Protein AF-A0A517MXG6-F1 (afdb_monomer_lite)

Sequence (104 aa):
MEQWTEVRRRVLTGELSKHAACREYDISWHTLAKMLTSNEPPGYRQRKPRGKPILGPFLPILHEILEADKKARISNVTPRRPRGYETLLLPAENPRKHGEQHQI

Organism: NCBI:txid1930276

Foldseek 3Di:
DVLLQVLLCCCVVVVDPLVRSCVVVVDDSVVSVCSNVDVDRDPDDDPDPPDPPPCVVCVVVVVVVVVVVVVVVPPDCPPDPPPDDDDPPPPPDDPPDDDDDDDD

Secondary structure (DSSP, 8-state):
-HHHHHHHHHHHHTSS-HHHHHHHTT--HHHHHHHHH-SS------SSPPP-TTTGGGHHHHHHHHHHHHHHTTS--PPP--S---------------------

Structure (mmCIF, N/CA/C/O backbone):
data_AF-A0A517MXG6-F1
#
_entry.id   AF-A0A517MXG6-F1
#
loop_
_atom_site.group_PDB
_atom_site.id
_atom_site.type_symbol
_atom_site.label_atom_id
_atom_site.label_alt_id
_atom_site.label_comp_id
_atom_site.label_asym_id
_atom_site.label_entity_id
_atom_site.label_seq_id
_atom_site.pdbx_PDB_ins_code
_atom_site.Cartn_x
_atom_site.Cartn_y
_atom_site.Cartn_z
_atom_site.occupancy
_atom_site.B_iso_or_equiv
_atom_site.auth_seq_id
_atom_site.auth_comp_id
_atom_site.auth_asym_id
_atom_site.auth_atom_id
_atom_site.pdbx_PDB_model_num
ATOM 1 N N . MET A 1 1 ? 3.057 -5.141 17.685 1.00 66.25 1 MET A N 1
ATOM 2 C CA . MET A 1 1 ? 1.965 -6.141 17.707 1.00 66.25 1 MET A CA 1
ATOM 3 C C . MET A 1 1 ? 0.940 -5.820 18.781 1.00 66.25 1 MET A C 1
ATOM 5 O O . MET A 1 1 ? -0.235 -5.774 18.462 1.00 66.25 1 MET A O 1
ATOM 9 N N . GLU A 1 2 ? 1.373 -5.511 20.003 1.00 80.88 2 GLU A N 1
ATOM 10 C CA . GLU A 1 2 ? 0.503 -5.233 21.156 1.00 80.88 2 GLU A CA 1
ATOM 11 C C . GLU A 1 2 ? -0.586 -4.173 20.907 1.00 80.88 2 GLU A C 1
ATOM 13 O O . GLU A 1 2 ? -1.760 -4.438 21.145 1.00 80.88 2 GLU A O 1
ATOM 18 N N . GLN A 1 3 ? -0.238 -3.027 20.305 1.00 86.38 3 GLN A N 1
ATOM 19 C CA . GLN A 1 3 ? -1.224 -1.984 19.977 1.00 86.38 3 GLN A CA 1
ATOM 20 C C . GLN A 1 3 ? -2.319 -2.456 19.006 1.00 86.38 3 GLN A C 1
ATOM 22 O O . GLN A 1 3 ? -3.470 -2.056 19.145 1.00 86.38 3 GLN A O 1
ATOM 27 N N . TRP A 1 4 ? -1.991 -3.316 18.030 1.00 89.06 4 TRP A N 1
ATOM 28 C CA . TRP A 1 4 ? -2.975 -3.823 17.064 1.00 89.06 4 TRP A CA 1
ATOM 29 C C . TRP A 1 4 ? -4.045 -4.647 17.772 1.00 89.06 4 TRP A C 1
ATOM 31 O O . TRP A 1 4 ? -5.237 -4.431 17.563 1.00 89.06 4 TRP A O 1
ATOM 41 N N . THR A 1 5 ? -3.609 -5.567 18.632 1.00 89.88 5 THR A N 1
ATOM 42 C CA . THR A 1 5 ? -4.486 -6.461 19.385 1.00 89.88 5 THR A CA 1
ATOM 43 C C . THR A 1 5 ? -5.297 -5.697 20.426 1.00 89.88 5 THR A C 1
ATOM 45 O O . THR A 1 5 ? -6.493 -5.947 20.552 1.00 89.88 5 THR A O 1
ATOM 48 N N . GLU A 1 6 ? -4.688 -4.728 21.115 1.00 91.69 6 GLU A N 1
ATOM 49 C CA . GLU A 1 6 ? -5.361 -3.939 22.150 1.00 91.69 6 GLU A CA 1
ATOM 50 C C . GLU A 1 6 ? -6.463 -3.049 21.569 1.00 91.69 6 GLU A C 1
ATOM 52 O O . GLU A 1 6 ? -7.598 -3.097 22.042 1.00 91.69 6 GLU A O 1
ATOM 57 N N . VAL A 1 7 ? -6.185 -2.315 20.483 1.00 90.94 7 VAL A N 1
ATOM 58 C CA . VAL A 1 7 ? -7.206 -1.502 19.797 1.00 90.94 7 VAL A CA 1
ATOM 59 C C . VAL A 1 7 ? -8.370 -2.381 19.339 1.00 90.94 7 VAL A C 1
ATOM 61 O O . VAL A 1 7 ? -9.535 -2.028 19.524 1.00 90.94 7 VAL A O 1
ATOM 64 N N . ARG A 1 8 ? -8.072 -3.558 18.774 1.00 91.31 8 ARG A N 1
ATOM 65 C CA . ARG A 1 8 ? -9.095 -4.513 18.334 1.00 91.31 8 ARG A CA 1
ATOM 66 C C . ARG A 1 8 ? -9.941 -5.010 19.502 1.00 91.31 8 ARG A C 1
ATOM 68 O O . ARG A 1 8 ? -11.163 -5.015 19.388 1.00 91.31 8 ARG A O 1
ATOM 75 N N . ARG A 1 9 ? -9.298 -5.396 20.610 1.00 91.94 9 ARG A N 1
ATOM 76 C CA . ARG A 1 9 ? -9.952 -5.863 21.836 1.00 91.94 9 ARG A CA 1
ATOM 77 C C . ARG A 1 9 ? -10.909 -4.793 22.348 1.00 91.94 9 ARG A C 1
ATOM 79 O O . ARG A 1 9 ? -12.103 -5.048 22.408 1.00 91.94 9 ARG A O 1
ATOM 86 N N . ARG A 1 10 ? -10.429 -3.573 22.600 1.00 93.00 10 ARG A N 1
ATOM 87 C CA . ARG A 1 10 ? -11.260 -2.486 23.146 1.00 93.00 10 ARG A CA 1
ATOM 88 C C . ARG A 1 10 ? -12.461 -2.142 22.267 1.00 93.00 10 ARG A C 1
ATOM 90 O O . ARG A 1 10 ? -13.554 -1.921 22.782 1.00 93.00 10 ARG A O 1
ATOM 97 N N . VAL A 1 11 ? -12.277 -2.124 20.945 1.00 91.81 11 VAL A N 1
ATOM 98 C CA . VAL A 1 11 ? -13.360 -1.790 20.008 1.00 91.81 11 VAL A CA 1
ATOM 99 C C . VAL A 1 11 ? -14.368 -2.933 19.853 1.00 91.81 11 VAL A C 1
ATOM 101 O O . VAL A 1 11 ? -15.559 -2.667 19.715 1.00 91.81 11 VAL A O 1
ATOM 104 N N . LEU A 1 12 ? -13.931 -4.198 19.885 1.00 88.69 12 LEU A N 1
ATOM 105 C CA . LEU A 1 12 ? -14.829 -5.357 19.785 1.00 88.69 12 LEU A CA 1
ATOM 106 C C . LEU A 1 12 ? -15.572 -5.645 21.096 1.00 88.69 12 LEU A C 1
ATOM 108 O O . LEU A 1 12 ? -16.733 -6.041 21.048 1.00 88.69 12 LEU A O 1
ATOM 112 N N . THR A 1 13 ? -14.937 -5.412 22.246 1.00 91.06 13 THR A N 1
ATOM 113 C CA . THR A 1 13 ? -15.563 -5.534 23.575 1.00 91.06 13 THR A CA 1
ATOM 114 C C . THR A 1 13 ? -16.528 -4.375 23.865 1.00 91.06 13 THR A C 1
ATOM 116 O O . THR A 1 13 ? -17.336 -4.461 24.783 1.00 91.06 13 THR A O 1
ATOM 119 N N . GLY A 1 14 ? -16.474 -3.292 23.080 1.00 88.88 14 GLY A N 1
ATOM 120 C CA . GLY A 1 14 ? -17.333 -2.117 23.250 1.00 88.88 14 GLY A CA 1
ATOM 121 C C . GLY A 1 14 ? -16.853 -1.128 24.317 1.00 88.88 14 GLY A C 1
ATOM 122 O O . GLY A 1 14 ? -17.576 -0.185 24.624 1.00 88.88 14 GLY A O 1
ATOM 123 N N . GLU A 1 15 ? -15.636 -1.301 24.847 1.00 88.81 15 GLU A N 1
ATOM 124 C CA . GLU A 1 15 ? -14.994 -0.357 25.778 1.00 88.81 15 GLU A CA 1
ATOM 125 C C . GLU A 1 15 ? -14.784 1.016 25.116 1.00 88.81 15 GLU A C 1
ATOM 127 O O . GLU A 1 15 ? -14.897 2.054 25.765 1.00 88.81 15 GLU A O 1
ATOM 132 N N . LEU A 1 16 ? -14.511 1.028 23.805 1.00 88.00 16 LEU A N 1
ATOM 133 C CA . LEU A 1 16 ? -14.320 2.241 23.014 1.00 88.00 16 LEU A CA 1
ATOM 134 C C . LEU A 1 16 ? -15.138 2.208 21.723 1.00 88.00 16 LEU A C 1
ATOM 136 O O . LEU A 1 16 ? -15.161 1.217 20.990 1.00 88.00 16 LEU A O 1
ATOM 140 N N . SER A 1 17 ? -15.752 3.345 21.388 1.00 90.50 17 SER A N 1
ATOM 141 C CA . SER A 1 17 ? -16.338 3.541 20.062 1.00 90.50 17 SER A CA 1
ATOM 142 C C . SER A 1 17 ? -15.242 3.656 18.999 1.00 90.50 17 SER A C 1
ATOM 144 O O . SER A 1 17 ? -14.113 4.066 19.277 1.00 90.50 17 SER A O 1
ATOM 146 N N . LYS A 1 18 ? -15.580 3.361 17.739 1.00 89.81 18 LYS A N 1
ATOM 147 C CA . LYS A 1 18 ? -14.611 3.430 16.633 1.00 89.81 18 LYS A CA 1
ATOM 148 C C . LYS A 1 18 ? -13.974 4.823 16.494 1.00 89.81 18 LYS A C 1
ATOM 150 O O . LYS A 1 18 ? -12.778 4.934 16.253 1.00 89.81 18 LYS A O 1
ATOM 155 N N . HIS A 1 19 ? -14.756 5.887 16.686 1.00 90.06 19 HIS A N 1
ATOM 156 C CA . HIS A 1 19 ? -14.246 7.261 16.643 1.00 90.06 19 HIS A CA 1
ATOM 157 C C . HIS A 1 19 ? -13.378 7.614 17.856 1.00 90.06 19 HIS A C 1
ATOM 159 O O . HIS A 1 19 ? -12.391 8.329 17.690 1.00 90.06 19 HIS A O 1
ATOM 165 N N . ALA A 1 20 ? -13.716 7.112 19.049 1.00 90.88 20 ALA A N 1
ATOM 166 C CA . ALA A 1 20 ? -12.897 7.308 20.244 1.00 90.88 20 ALA A CA 1
ATOM 167 C C . ALA A 1 20 ? -11.524 6.640 20.085 1.00 90.88 20 ALA A C 1
ATOM 169 O O . ALA A 1 20 ? -10.508 7.287 20.312 1.00 90.88 20 ALA A O 1
ATOM 170 N N . ALA A 1 21 ? -11.486 5.412 19.560 1.00 91.06 21 ALA A N 1
ATOM 171 C CA . ALA A 1 21 ? -10.236 4.710 19.281 1.00 91.06 21 ALA A CA 1
ATOM 172 C C . ALA A 1 21 ? -9.342 5.464 18.276 1.00 91.06 21 ALA A C 1
ATOM 174 O O . ALA A 1 21 ? -8.134 5.545 18.472 1.00 91.06 21 ALA A O 1
ATOM 175 N N . CYS A 1 22 ? -9.912 6.073 17.229 1.00 92.19 22 CYS A N 1
ATOM 176 C CA . CYS A 1 22 ? -9.133 6.911 16.308 1.00 92.19 22 CYS A CA 1
ATOM 177 C C . CYS A 1 22 ? -8.479 8.119 16.996 1.00 92.19 22 CYS A C 1
ATOM 179 O O . CYS A 1 22 ? -7.369 8.482 16.624 1.00 92.19 22 CYS A O 1
ATOM 181 N N . ARG A 1 23 ? -9.154 8.738 17.975 1.00 92.00 23 ARG A N 1
ATOM 182 C CA . ARG A 1 23 ? -8.635 9.908 18.704 1.00 92.00 23 ARG A CA 1
ATOM 183 C C . ARG A 1 23 ? -7.616 9.532 19.777 1.00 92.00 23 ARG A C 1
ATOM 185 O O . ARG A 1 23 ? -6.625 10.229 19.921 1.00 92.00 23 ARG A O 1
ATOM 192 N N . GLU A 1 24 ? -7.865 8.458 20.520 1.00 92.56 24 GLU A N 1
ATOM 193 C CA . GLU A 1 24 ? -7.005 8.026 21.630 1.00 92.56 24 GLU A CA 1
ATOM 194 C C . GLU A 1 24 ? -5.677 7.442 21.137 1.00 92.56 24 GLU A C 1
ATOM 196 O O . GLU A 1 24 ? -4.628 7.722 21.707 1.00 92.56 24 GLU A O 1
ATOM 201 N N . TYR A 1 25 ? -5.716 6.669 20.049 1.00 89.88 25 TYR A N 1
ATOM 202 C CA . TYR A 1 25 ? -4.534 6.009 19.490 1.00 89.88 25 TYR A CA 1
ATOM 203 C C . TYR A 1 25 ? -3.899 6.769 18.317 1.00 89.88 25 TYR A C 1
ATOM 205 O O . TYR A 1 25 ? -2.957 6.257 17.717 1.00 89.88 25 TYR A O 1
ATOM 213 N N . ASP A 1 26 ? -4.427 7.947 17.966 1.00 92.38 26 ASP A N 1
ATOM 214 C CA . ASP A 1 26 ? -3.994 8.775 16.827 1.00 92.38 26 ASP A CA 1
ATOM 215 C C . ASP A 1 26 ? -3.831 7.978 15.515 1.00 92.38 26 ASP A C 1
ATOM 217 O O . ASP A 1 26 ? -2.858 8.086 14.766 1.00 92.38 26 ASP A O 1
ATOM 221 N N . ILE A 1 27 ? -4.802 7.101 15.239 1.00 91.69 27 ILE A N 1
ATOM 222 C CA . ILE A 1 27 ? -4.816 6.257 14.042 1.00 91.69 27 ILE A CA 1
ATOM 223 C C . ILE A 1 27 ? -5.873 6.720 13.047 1.00 91.69 27 ILE A C 1
ATOM 225 O O . ILE A 1 27 ? -7.028 6.992 13.384 1.00 91.69 27 ILE A O 1
ATOM 229 N N . SER A 1 28 ? -5.502 6.707 11.765 1.00 92.06 28 SER A N 1
ATOM 230 C CA . SER A 1 28 ? -6.455 6.971 10.689 1.00 92.06 28 SER A CA 1
ATOM 231 C C . SER A 1 28 ? -7.600 5.951 10.690 1.00 92.06 28 SER A C 1
ATOM 233 O O . SER A 1 28 ? -7.400 4.765 10.975 1.00 92.06 28 SER A O 1
ATOM 235 N N . TRP A 1 29 ? -8.788 6.385 10.260 1.00 91.94 29 TRP A N 1
ATOM 236 C CA . TRP A 1 29 ? -9.939 5.499 10.045 1.00 91.94 29 TRP A CA 1
ATOM 237 C C . TRP A 1 29 ? -9.595 4.282 9.171 1.00 91.94 29 TRP A C 1
ATOM 239 O O . TRP A 1 29 ? -10.028 3.166 9.446 1.00 91.94 29 TRP A O 1
ATOM 249 N N . HIS A 1 30 ? -8.755 4.469 8.148 1.00 91.56 30 HIS A N 1
ATOM 250 C CA . HIS A 1 30 ? -8.306 3.386 7.272 1.00 91.56 30 HIS A CA 1
ATOM 251 C C . HIS A 1 30 ? -7.457 2.347 8.013 1.00 91.56 30 HIS A C 1
ATOM 253 O O . HIS A 1 30 ? -7.558 1.153 7.731 1.00 91.56 30 HIS A O 1
ATOM 259 N N . THR A 1 31 ? -6.619 2.785 8.954 1.00 90.94 31 THR A N 1
ATOM 260 C CA . THR A 1 31 ? -5.822 1.893 9.801 1.00 90.94 31 THR A CA 1
ATOM 261 C C . THR A 1 31 ? -6.729 1.110 10.743 1.00 90.94 31 THR A C 1
ATOM 263 O O . THR A 1 31 ? -6.620 -0.114 10.796 1.00 90.94 31 THR A O 1
ATOM 266 N N . LEU A 1 32 ? -7.687 1.780 11.393 1.00 91.62 32 LEU A N 1
ATOM 267 C CA . LEU A 1 32 ? -8.665 1.125 12.262 1.00 91.62 32 LEU A CA 1
ATOM 268 C C . LEU A 1 32 ? -9.522 0.104 11.495 1.00 91.62 32 LEU A C 1
ATOM 270 O O . LEU A 1 32 ? -9.719 -1.016 11.954 1.00 91.62 32 LEU A O 1
ATOM 274 N N . ALA A 1 33 ? -9.981 0.437 10.288 1.00 91.81 33 ALA A N 1
ATOM 275 C CA . ALA A 1 33 ? -10.736 -0.493 9.449 1.00 91.81 33 ALA A CA 1
ATOM 276 C C . ALA A 1 33 ? -9.919 -1.755 9.102 1.00 91.81 33 ALA A C 1
ATOM 278 O O . ALA A 1 33 ? -10.448 -2.871 9.135 1.00 91.81 33 ALA A O 1
ATOM 279 N N . LYS A 1 34 ? -8.614 -1.604 8.826 1.00 90.56 34 LYS A N 1
ATOM 280 C CA . LYS A 1 34 ? -7.701 -2.742 8.621 1.00 90.56 34 LYS A CA 1
ATOM 281 C C . LYS A 1 34 ? -7.529 -3.564 9.898 1.00 90.56 34 LYS A C 1
ATOM 283 O O . LYS A 1 34 ? -7.580 -4.788 9.805 1.00 90.56 34 LYS A O 1
ATOM 288 N N . MET A 1 35 ? -7.387 -2.904 11.050 1.00 90.31 35 MET A N 1
ATOM 289 C CA . MET A 1 35 ? -7.338 -3.543 12.370 1.00 90.31 35 MET A CA 1
ATOM 290 C C . MET A 1 35 ? -8.576 -4.382 12.630 1.00 90.31 35 MET A C 1
ATOM 292 O O . MET A 1 35 ? -8.457 -5.535 13.008 1.00 90.31 35 MET A O 1
ATOM 296 N N . LEU A 1 36 ? -9.771 -3.872 12.350 1.00 89.19 36 LEU A N 1
ATOM 297 C CA . LEU A 1 36 ? -11.002 -4.633 12.562 1.00 89.19 36 LEU A CA 1
ATOM 298 C C . LEU A 1 36 ? -11.142 -5.809 11.586 1.00 89.19 36 LEU A C 1
ATOM 300 O O . LEU A 1 36 ? -11.601 -6.878 11.982 1.00 89.19 36 LEU A O 1
ATOM 304 N N . THR A 1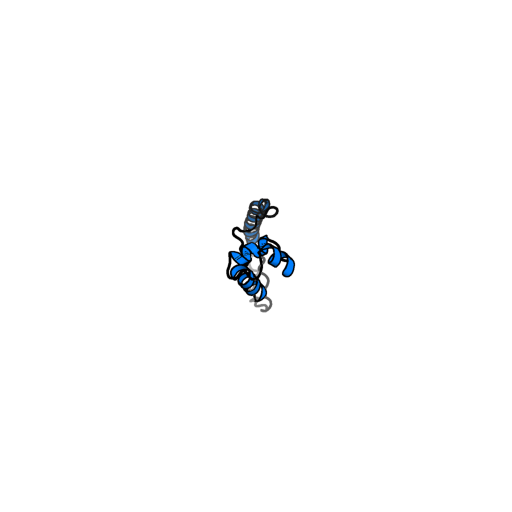 37 ? -10.686 -5.657 10.341 1.00 89.75 37 THR A N 1
ATOM 305 C CA . THR A 1 37 ? -10.822 -6.699 9.307 1.00 89.75 37 THR A CA 1
ATOM 306 C C . THR A 1 37 ? -9.783 -7.819 9.438 1.00 89.75 37 THR A C 1
ATOM 308 O O . THR A 1 37 ? -10.084 -8.970 9.140 1.00 89.75 37 THR A O 1
ATOM 311 N N . SER A 1 38 ? -8.554 -7.507 9.862 1.00 85.44 38 SER A N 1
ATOM 312 C CA . SER A 1 38 ? -7.440 -8.469 9.919 1.00 85.44 38 SER A CA 1
ATOM 313 C C . SER A 1 38 ? -6.977 -8.686 11.358 1.00 85.44 38 SER A C 1
ATOM 315 O O . SER A 1 38 ? -6.759 -7.727 12.093 1.00 85.44 38 SER A O 1
ATOM 317 N N . ASN A 1 39 ? -6.794 -9.945 11.766 1.00 82.19 39 ASN A N 1
ATOM 318 C CA . ASN A 1 39 ? -6.310 -10.261 13.116 1.00 82.19 39 ASN A CA 1
ATOM 319 C C . ASN A 1 39 ? -4.872 -9.781 13.363 1.00 82.19 39 ASN A C 1
ATOM 321 O O . ASN A 1 39 ? -4.517 -9.414 14.475 1.00 82.19 39 ASN A O 1
ATOM 325 N N . GLU A 1 40 ? -4.077 -9.736 12.303 1.00 80.94 40 GLU A N 1
ATOM 326 C CA . GLU A 1 40 ? -2.690 -9.291 12.302 1.00 80.94 40 GLU A CA 1
ATOM 327 C C . GLU A 1 40 ? -2.532 -8.152 11.283 1.00 80.94 40 GLU A C 1
ATOM 329 O O . GLU A 1 40 ? -3.281 -8.139 10.291 1.00 80.94 40 GLU A O 1
ATOM 334 N N . PRO A 1 41 ? -1.595 -7.199 11.484 1.00 81.81 41 PRO A N 1
ATOM 335 C CA . PRO A 1 41 ? -1.280 -6.207 10.474 1.00 81.81 41 PRO A CA 1
ATOM 336 C C . PRO A 1 41 ? -1.069 -6.889 9.120 1.00 81.81 41 PRO A C 1
ATOM 338 O O . PRO A 1 41 ? -0.191 -7.746 8.995 1.00 81.81 41 PRO A O 1
ATOM 341 N N . PRO A 1 42 ? -1.862 -6.554 8.088 1.0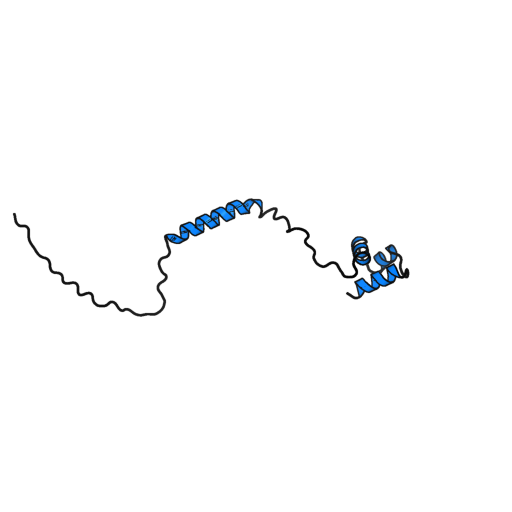0 78.12 42 PRO A N 1
ATOM 342 C CA . PRO A 1 42 ? -1.627 -7.109 6.773 1.00 78.12 42 PRO A CA 1
ATOM 343 C C . PRO A 1 42 ? -0.224 -6.674 6.351 1.00 78.12 42 PRO A C 1
ATOM 345 O O . PRO A 1 42 ? 0.043 -5.477 6.236 1.00 78.12 42 PRO A O 1
ATOM 348 N N . GLY A 1 43 ? 0.665 -7.652 6.159 1.00 80.31 43 GLY A N 1
ATOM 349 C CA . GLY A 1 43 ? 2.030 -7.405 5.705 1.00 80.31 43 GLY A CA 1
ATOM 350 C C . GLY A 1 43 ? 2.067 -6.641 4.380 1.00 80.31 43 GLY A C 1
ATOM 351 O O . GLY A 1 43 ? 1.037 -6.355 3.760 1.00 80.31 43 GLY A O 1
ATO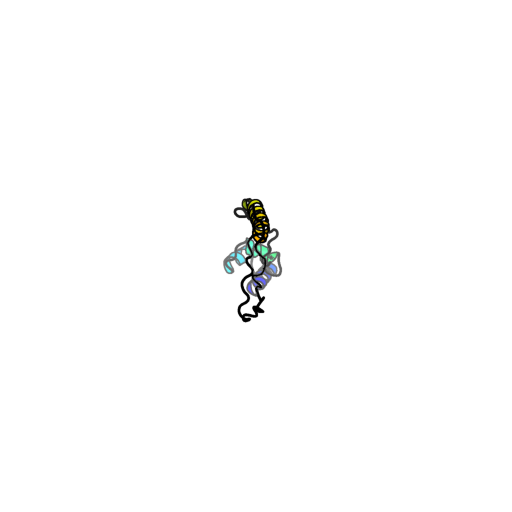M 352 N N . TYR A 1 44 ? 3.267 -6.313 3.911 1.00 77.44 44 TYR A N 1
ATOM 353 C CA . TYR A 1 44 ? 3.430 -5.625 2.636 1.00 77.44 44 TYR A CA 1
ATOM 354 C C . TYR A 1 44 ? 2.868 -6.476 1.483 1.00 77.44 44 TYR A C 1
ATOM 356 O O . TYR A 1 44 ? 3.485 -7.436 1.031 1.00 77.44 44 TYR A O 1
ATOM 364 N N . ARG A 1 45 ? 1.658 -6.143 1.021 1.00 70.31 45 ARG A N 1
ATOM 365 C CA . ARG A 1 45 ? 0.957 -6.862 -0.050 1.00 70.31 45 ARG A CA 1
ATOM 366 C C . ARG A 1 45 ? 1.043 -6.059 -1.344 1.00 70.31 45 ARG A C 1
ATOM 368 O O . ARG A 1 45 ? 0.258 -5.136 -1.557 1.00 70.31 45 ARG A O 1
ATOM 375 N N . GLN A 1 46 ? 1.954 -6.435 -2.238 1.00 74.69 46 GLN A N 1
ATOM 376 C CA . GLN A 1 46 ? 1.873 -6.031 -3.644 1.00 74.69 46 GLN A CA 1
ATOM 377 C C . GLN A 1 46 ? 0.963 -7.014 -4.384 1.00 74.69 46 GLN A C 1
ATOM 379 O O . GLN A 1 46 ? 1.319 -8.170 -4.571 1.00 74.69 46 GLN A O 1
ATOM 384 N N . ARG A 1 47 ? -0.232 -6.569 -4.800 1.00 77.44 47 ARG A N 1
ATOM 385 C CA . ARG A 1 47 ? -1.141 -7.402 -5.620 1.00 77.44 47 ARG A CA 1
ATOM 386 C C . ARG A 1 47 ? -0.652 -7.565 -7.058 1.00 77.44 47 ARG A C 1
ATOM 388 O O . ARG A 1 47 ? -0.995 -8.535 -7.720 1.00 77.44 47 ARG A O 1
ATOM 395 N N . LYS A 1 48 ? 0.090 -6.579 -7.552 1.00 80.88 48 LYS A N 1
ATOM 396 C CA . LYS A 1 48 ? 0.683 -6.544 -8.887 1.00 80.88 48 LYS A CA 1
ATOM 397 C C . LYS A 1 48 ? 2.084 -5.953 -8.765 1.00 80.88 48 LYS A C 1
ATOM 399 O O . LYS A 1 48 ? 2.294 -5.122 -7.872 1.00 80.88 48 LYS A O 1
ATOM 404 N N . PRO A 1 49 ? 3.024 -6.339 -9.643 1.00 78.50 49 PRO A N 1
ATOM 405 C CA . PRO A 1 49 ? 4.286 -5.627 -9.741 1.00 78.50 49 PRO A CA 1
ATOM 406 C C . PRO A 1 49 ? 3.992 -4.146 -9.981 1.00 78.50 49 PRO A C 1
ATOM 408 O O . PRO A 1 49 ? 3.061 -3.797 -10.715 1.00 78.50 49 PRO A O 1
ATOM 411 N N . ARG A 1 50 ? 4.758 -3.264 -9.336 1.00 81.81 50 ARG A N 1
ATOM 412 C CA . ARG A 1 50 ? 4.641 -1.828 -9.601 1.00 81.81 50 ARG A CA 1
ATOM 413 C C . ARG A 1 50 ? 4.849 -1.589 -11.094 1.00 81.81 50 ARG A C 1
ATOM 415 O O . ARG A 1 50 ? 5.780 -2.142 -11.683 1.00 81.81 50 ARG A O 1
ATOM 422 N N . GLY A 1 51 ? 3.991 -0.758 -11.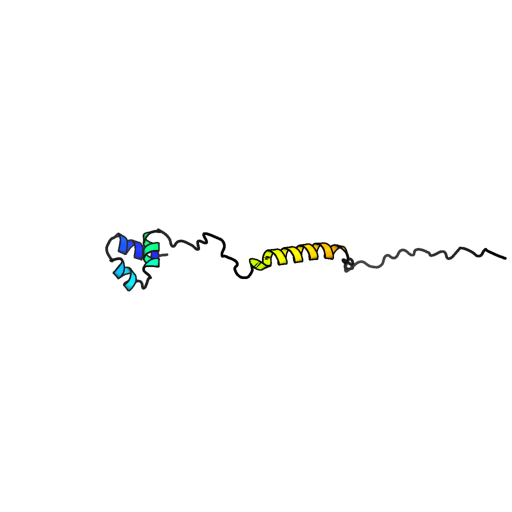684 1.00 80.00 51 GLY A N 1
ATOM 423 C CA . GLY A 1 51 ? 4.218 -0.271 -13.038 1.00 80.00 51 GLY A CA 1
ATOM 424 C C . GLY A 1 51 ? 5.616 0.336 -13.116 1.00 80.00 51 GLY A C 1
ATOM 425 O O . GLY A 1 51 ? 6.046 1.024 -12.190 1.00 80.00 51 GLY A O 1
ATOM 426 N N . LYS A 1 52 ? 6.337 0.045 -14.196 1.00 83.38 52 LYS A N 1
ATOM 427 C CA . LYS A 1 52 ? 7.625 0.665 -14.511 1.00 83.38 52 LYS A CA 1
ATOM 428 C C . LYS A 1 52 ? 7.360 1.779 -15.537 1.00 83.38 52 LYS A C 1
ATOM 430 O O . LYS A 1 52 ? 7.625 1.546 -16.709 1.00 83.38 52 LYS A O 1
ATOM 435 N N . PRO A 1 53 ? 6.788 2.944 -15.166 1.00 81.56 53 PRO A N 1
ATOM 436 C CA . PRO A 1 53 ? 6.342 3.942 -16.145 1.00 81.56 53 PRO A CA 1
ATOM 437 C C . PRO A 1 53 ? 7.503 4.527 -16.952 1.00 81.56 53 PRO A C 1
ATOM 439 O O . PRO A 1 53 ? 7.352 4.784 -18.137 1.00 81.56 53 PRO A O 1
ATOM 442 N N . ILE A 1 54 ? 8.665 4.688 -16.316 1.00 85.25 54 ILE A N 1
ATOM 443 C CA . ILE A 1 54 ? 9.858 5.253 -16.953 1.00 85.25 54 ILE A CA 1
ATOM 444 C C . ILE A 1 54 ? 10.655 4.156 -17.653 1.00 85.25 54 ILE A C 1
ATOM 446 O O . ILE A 1 54 ? 10.985 4.296 -18.817 1.00 85.25 54 ILE A O 1
ATOM 450 N N . LEU A 1 55 ? 10.949 3.047 -16.968 1.00 87.62 55 LEU A N 1
ATOM 451 C CA . LEU A 1 55 ? 11.801 1.991 -17.526 1.00 87.62 55 LEU A CA 1
ATOM 452 C C . LEU A 1 55 ? 11.070 1.102 -18.545 1.00 87.62 55 LEU A C 1
ATOM 454 O O . LEU A 1 55 ? 11.695 0.591 -19.465 1.00 87.62 55 LEU A O 1
ATOM 458 N N . GLY A 1 56 ? 9.759 0.911 -18.385 1.00 86.62 56 GLY A N 1
ATOM 459 C CA . GLY A 1 56 ? 8.935 0.026 -19.212 1.00 86.62 56 GLY A CA 1
ATOM 460 C C . GLY A 1 56 ? 9.032 0.308 -20.715 1.00 86.62 56 GLY A C 1
ATOM 461 O O . GLY A 1 56 ? 9.322 -0.634 -21.451 1.00 86.62 56 GLY A O 1
ATOM 462 N N . PRO A 1 57 ? 8.872 1.567 -21.168 1.00 91.38 57 PRO A N 1
ATOM 463 C CA . PRO A 1 57 ? 9.001 1.931 -22.580 1.00 91.38 57 PRO A CA 1
ATOM 464 C C . PRO A 1 57 ? 10.356 1.583 -23.212 1.00 91.38 57 PRO A C 1
ATOM 466 O O . PRO A 1 57 ? 10.412 1.298 -24.403 1.00 91.38 57 PRO A O 1
ATOM 469 N N . PHE A 1 58 ? 11.441 1.571 -22.430 1.00 92.62 58 PHE A N 1
ATOM 470 C CA . PHE A 1 58 ? 12.796 1.336 -22.945 1.00 92.62 58 PHE A CA 1
ATOM 471 C C . PHE A 1 58 ? 13.232 -0.131 -22.897 1.00 92.62 58 PHE A C 1
ATOM 473 O O . PHE A 1 58 ? 14.269 -0.466 -23.465 1.00 92.62 58 PHE A O 1
ATOM 480 N N . LEU A 1 59 ? 12.470 -1.022 -22.251 1.00 92.19 59 LEU A N 1
ATOM 481 C CA . LEU A 1 59 ? 12.831 -2.441 -22.157 1.00 92.19 59 LEU A CA 1
ATOM 482 C C . LEU A 1 59 ? 13.084 -3.104 -23.525 1.00 92.19 59 LEU A C 1
ATOM 484 O O . LEU A 1 59 ? 14.081 -3.816 -23.621 1.00 92.19 59 LEU A O 1
ATOM 488 N N . PRO A 1 60 ? 12.279 -2.871 -24.584 1.00 93.75 60 PRO A N 1
ATOM 489 C CA . PRO A 1 60 ? 12.541 -3.469 -25.896 1.00 93.75 60 PRO A CA 1
ATOM 490 C C . PRO A 1 60 ? 13.893 -3.041 -26.481 1.00 93.75 60 PRO A C 1
ATOM 492 O O . PRO A 1 60 ? 14.655 -3.882 -26.948 1.00 93.75 60 PRO A O 1
ATOM 495 N N . ILE A 1 61 ? 14.222 -1.751 -26.366 1.00 94.12 61 ILE A N 1
ATOM 496 C CA . ILE A 1 61 ? 15.480 -1.172 -26.860 1.00 94.12 61 ILE A CA 1
ATOM 497 C C . ILE A 1 61 ? 16.667 -1.738 -26.075 1.00 94.12 61 ILE A C 1
ATOM 499 O O . ILE A 1 61 ? 17.672 -2.142 -26.652 1.00 94.12 61 ILE A O 1
ATOM 503 N N . LEU A 1 62 ? 16.549 -1.812 -24.746 1.00 93.81 62 LEU A N 1
ATOM 504 C CA . LEU A 1 62 ? 17.588 -2.397 -23.899 1.00 93.81 62 LEU A CA 1
ATOM 505 C C . LEU A 1 62 ? 17.829 -3.873 -24.239 1.00 93.81 62 LEU A C 1
ATOM 507 O O . LEU A 1 62 ? 18.978 -4.307 -24.263 1.00 93.81 62 LEU A O 1
A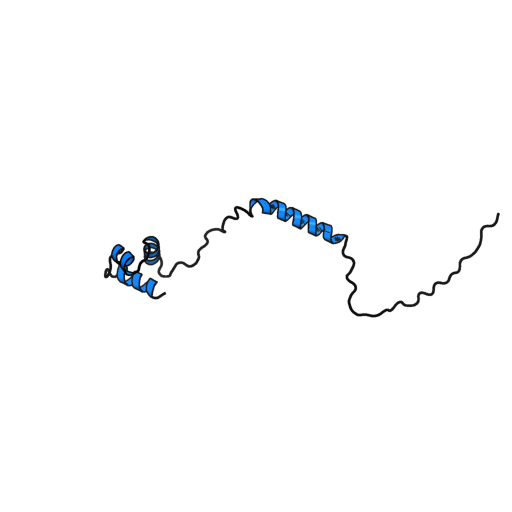TOM 511 N N . HIS A 1 63 ? 16.774 -4.640 -24.532 1.00 94.75 63 HIS A N 1
ATOM 512 C CA . HIS A 1 63 ? 16.916 -6.024 -24.981 1.00 94.75 63 HIS A CA 1
ATOM 513 C C . HIS A 1 63 ? 17.662 -6.123 -26.314 1.00 94.75 63 HIS A C 1
ATOM 515 O O . HIS A 1 63 ? 18.563 -6.949 -26.433 1.00 94.75 63 HIS A O 1
ATOM 521 N N . GLU A 1 64 ? 17.350 -5.264 -27.282 1.00 93.62 64 GLU A N 1
ATOM 522 C CA . GLU A 1 64 ? 18.044 -5.230 -28.571 1.00 93.62 64 GLU A CA 1
ATOM 523 C C . GLU A 1 64 ? 19.536 -4.904 -28.419 1.00 93.62 64 GLU A C 1
ATOM 525 O O . GLU A 1 64 ? 20.380 -5.616 -28.965 1.00 93.62 64 GLU A O 1
ATOM 530 N N . ILE A 1 65 ? 19.873 -3.890 -27.613 1.00 93.00 65 ILE A N 1
ATOM 531 C CA . ILE A 1 65 ? 21.264 -3.508 -27.326 1.00 93.00 65 ILE A CA 1
ATOM 532 C C . ILE A 1 65 ? 22.029 -4.682 -26.704 1.00 93.00 65 ILE A C 1
ATOM 534 O O . ILE A 1 65 ? 23.155 -4.974 -27.106 1.00 93.00 65 ILE A O 1
ATOM 538 N N . LEU A 1 66 ? 21.417 -5.385 -25.747 1.00 92.88 66 LEU A N 1
ATOM 539 C CA . LEU A 1 66 ? 22.037 -6.539 -25.095 1.00 92.88 66 LEU A CA 1
ATOM 540 C C . LEU A 1 66 ? 22.246 -7.716 -26.061 1.00 92.88 66 LEU A C 1
ATOM 542 O O . LEU A 1 66 ? 23.274 -8.390 -25.986 1.00 92.88 66 LEU A O 1
ATOM 546 N N . GLU A 1 67 ? 21.307 -7.974 -26.973 1.00 91.00 67 GLU A N 1
ATOM 547 C CA . GLU A 1 67 ? 21.465 -9.018 -27.994 1.00 91.00 67 GLU A CA 1
ATOM 548 C C . GLU A 1 67 ? 22.520 -8.653 -29.048 1.00 91.00 67 GLU A C 1
ATOM 550 O O . GLU A 1 67 ? 23.269 -9.522 -29.502 1.00 91.00 67 GLU A O 1
ATOM 555 N N . ALA A 1 68 ? 22.625 -7.375 -29.415 1.00 88.44 68 ALA A N 1
ATOM 556 C CA . ALA A 1 68 ? 23.680 -6.883 -30.295 1.00 88.44 68 ALA A CA 1
ATOM 557 C C . ALA A 1 68 ? 25.071 -7.015 -29.645 1.00 88.44 68 ALA A C 1
ATOM 559 O O . ALA A 1 68 ? 26.002 -7.512 -30.282 1.00 88.44 68 ALA A O 1
ATOM 560 N N . ASP A 1 69 ? 25.203 -6.664 -28.361 1.00 84.00 69 ASP A N 1
ATOM 561 C CA . ASP A 1 69 ? 26.461 -6.771 -27.607 1.00 84.00 69 ASP A CA 1
ATOM 562 C C . ASP A 1 69 ? 26.953 -8.225 -27.485 1.00 84.00 69 ASP A C 1
ATOM 564 O O . ASP A 1 69 ? 28.135 -8.520 -27.691 1.00 84.00 69 ASP A O 1
ATOM 568 N N . LYS A 1 70 ? 26.037 -9.179 -27.257 1.00 83.31 70 LYS A N 1
ATOM 569 C CA . LYS A 1 70 ? 26.367 -10.616 -27.258 1.00 83.31 70 LYS A CA 1
ATOM 570 C C . LYS A 1 70 ? 27.017 -11.066 -28.568 1.00 83.31 70 LYS A C 1
ATOM 572 O O . LYS A 1 70 ? 27.944 -11.875 -28.534 1.00 83.31 70 LYS A O 1
ATOM 577 N N . LYS A 1 71 ? 26.553 -10.548 -29.710 1.00 79.06 71 LYS A N 1
ATOM 578 C CA . LYS A 1 71 ? 27.086 -10.885 -31.041 1.00 79.06 71 LYS A CA 1
ATOM 579 C C . LYS A 1 71 ? 28.448 -10.234 -31.293 1.00 79.06 71 LYS A C 1
ATOM 581 O O . LYS A 1 71 ? 29.320 -10.869 -31.881 1.00 79.06 71 LYS A O 1
ATOM 586 N N . ALA A 1 72 ? 28.661 -9.017 -30.794 1.00 68.62 72 ALA A N 1
ATOM 587 C CA . ALA A 1 72 ? 29.935 -8.304 -30.911 1.00 68.62 72 ALA A CA 1
ATOM 588 C C . ALA A 1 72 ? 31.071 -8.949 -30.089 1.00 68.62 72 ALA A C 1
ATOM 590 O O . ALA A 1 72 ? 32.243 -8.844 -30.449 1.00 68.62 72 ALA A O 1
ATOM 591 N N . ARG A 1 73 ? 30.745 -9.678 -29.011 1.00 57.38 73 ARG A N 1
ATOM 592 C CA . ARG A 1 73 ? 31.738 -10.343 -28.146 1.00 57.38 73 ARG A CA 1
ATOM 593 C C . ARG A 1 73 ? 32.509 -11.484 -28.835 1.00 57.38 73 ARG A C 1
ATOM 595 O O . ARG A 1 73 ? 33.537 -11.904 -28.314 1.00 57.38 73 ARG A O 1
ATOM 602 N N . ILE A 1 74 ? 32.067 -11.977 -29.994 1.00 58.03 74 ILE A N 1
ATOM 603 C CA . ILE A 1 74 ? 32.702 -13.131 -30.655 1.00 58.03 74 ILE A CA 1
ATOM 604 C C . ILE A 1 74 ? 33.969 -12.735 -31.445 1.00 58.03 74 ILE A C 1
ATOM 606 O O . ILE A 1 74 ? 34.832 -13.585 -31.644 1.00 58.03 74 ILE A O 1
ATOM 610 N N . SER A 1 75 ? 34.164 -11.466 -31.834 1.00 54.09 75 SER A N 1
ATOM 611 C CA . SER A 1 75 ? 35.283 -11.099 -32.726 1.00 54.09 75 SER A CA 1
ATOM 612 C C . SER A 1 75 ? 36.552 -10.568 -32.042 1.00 54.09 75 SER A C 1
ATOM 614 O O . SER A 1 75 ? 37.604 -10.576 -32.672 1.00 54.09 75 SER A O 1
ATOM 616 N N . ASN A 1 76 ? 36.502 -10.122 -30.777 1.00 54.84 76 ASN A N 1
ATOM 617 C CA . ASN A 1 76 ? 37.613 -9.360 -30.169 1.00 54.84 76 ASN A CA 1
ATOM 618 C C . ASN A 1 76 ? 38.105 -9.918 -28.820 1.00 54.84 76 ASN A C 1
ATOM 620 O O . ASN A 1 76 ? 38.681 -9.181 -28.015 1.00 54.84 76 ASN A O 1
ATOM 624 N N . VAL A 1 77 ? 37.902 -11.208 -28.535 1.00 57.38 77 VAL A N 1
ATOM 625 C CA . VAL A 1 77 ? 38.587 -11.840 -27.398 1.00 57.38 77 VAL A CA 1
ATOM 626 C C . VAL A 1 77 ? 40.008 -12.176 -27.835 1.00 57.38 77 VAL A C 1
ATOM 628 O O . VAL A 1 77 ? 40.311 -13.302 -28.216 1.00 57.38 77 VAL A O 1
ATOM 631 N N . THR A 1 78 ? 40.911 -11.199 -27.757 1.00 57.94 78 THR A N 1
ATOM 632 C CA . THR A 1 78 ? 42.330 -11.523 -27.603 1.00 57.94 78 THR A CA 1
ATOM 633 C C . THR A 1 78 ? 42.421 -12.366 -26.330 1.00 57.94 78 THR A C 1
ATOM 635 O O . THR A 1 78 ? 42.002 -11.878 -25.271 1.00 57.94 78 THR A O 1
ATOM 638 N N . PRO A 1 79 ? 42.886 -13.629 -26.377 1.00 57.41 79 PRO A N 1
ATOM 639 C CA . PRO A 1 79 ? 43.006 -14.420 -25.165 1.00 57.41 79 PRO A CA 1
ATOM 640 C C . PRO A 1 79 ? 43.908 -13.647 -24.206 1.00 57.41 79 PRO A C 1
ATOM 642 O O . PRO A 1 79 ? 45.043 -13.295 -24.540 1.00 57.41 79 PRO A O 1
ATOM 645 N N . ARG A 1 80 ? 43.382 -13.305 -23.023 1.00 60.09 80 ARG A N 1
ATOM 646 C CA . ARG A 1 80 ? 44.203 -12.697 -21.977 1.00 60.09 80 ARG A CA 1
ATOM 647 C C . ARG A 1 80 ? 45.348 -13.666 -21.711 1.00 60.09 80 ARG A C 1
ATOM 649 O O . ARG A 1 80 ? 45.082 -14.804 -21.335 1.00 60.09 80 ARG A O 1
ATOM 656 N N . ARG A 1 81 ? 46.597 -13.225 -21.923 1.00 55.25 81 ARG A N 1
ATOM 657 C CA . ARG A 1 81 ? 47.791 -13.998 -21.544 1.00 55.25 81 ARG A CA 1
ATOM 658 C C . ARG A 1 81 ? 47.563 -14.571 -20.140 1.00 55.25 81 ARG A C 1
ATOM 660 O O . ARG A 1 81 ? 47.316 -13.773 -19.229 1.00 55.25 81 ARG A O 1
ATOM 667 N N . PRO A 1 82 ? 47.640 -15.894 -19.931 1.00 57.16 82 PRO A N 1
ATOM 668 C CA . PRO A 1 82 ? 47.671 -16.415 -18.577 1.00 57.16 82 PRO A CA 1
ATOM 669 C C . PRO A 1 82 ? 48.904 -15.832 -17.874 1.00 57.16 82 PRO A C 1
ATOM 671 O O . PRO A 1 82 ? 50.014 -15.847 -18.410 1.00 57.16 82 PRO A O 1
ATOM 674 N N . ARG A 1 83 ? 48.709 -15.246 -16.687 1.00 57.62 83 ARG A N 1
ATOM 675 C CA . ARG A 1 83 ? 49.829 -14.882 -15.813 1.00 57.62 83 ARG A CA 1
ATOM 676 C C . ARG A 1 83 ? 50.451 -16.182 -15.304 1.00 57.62 83 ARG A C 1
ATOM 678 O O . ARG A 1 83 ? 49.830 -16.852 -14.490 1.00 57.62 83 ARG A O 1
ATOM 685 N N . GLY A 1 84 ? 51.671 -16.474 -15.753 1.00 55.56 84 GLY A N 1
ATOM 686 C CA . GLY A 1 84 ? 52.542 -17.494 -15.162 1.00 55.56 84 GLY A CA 1
ATOM 687 C C . GLY A 1 84 ? 52.532 -18.850 -15.869 1.00 55.56 84 GLY A C 1
ATOM 688 O O . GLY A 1 84 ? 51.868 -19.766 -15.409 1.00 55.56 84 GLY A O 1
ATOM 689 N N . TYR A 1 85 ? 53.275 -18.945 -16.973 1.00 45.31 85 TYR A N 1
ATOM 690 C CA . TYR A 1 85 ? 54.238 -20.008 -17.328 1.00 45.31 85 TYR A CA 1
ATOM 691 C C . TYR A 1 85 ? 54.890 -19.524 -18.640 1.00 45.31 85 TYR A C 1
ATOM 693 O O . TYR A 1 85 ? 54.233 -19.321 -19.654 1.00 45.31 85 TYR A O 1
ATOM 701 N N . GLU A 1 86 ? 56.005 -18.816 -18.539 1.00 51.94 86 GLU A N 1
ATOM 702 C CA . GLU A 1 86 ? 57.339 -19.371 -18.773 1.00 51.94 86 GLU A CA 1
ATOM 703 C C . GLU A 1 86 ? 57.489 -19.986 -20.175 1.00 51.94 86 GLU A C 1
ATOM 705 O O . GLU A 1 86 ? 56.855 -20.968 -20.554 1.00 51.94 86 GLU A O 1
ATOM 710 N N . THR A 1 87 ? 58.315 -19.306 -20.961 1.00 58.31 87 THR A N 1
ATOM 711 C CA . THR A 1 87 ? 58.744 -19.618 -22.317 1.00 58.31 87 THR A CA 1
ATOM 712 C C . THR A 1 87 ? 59.162 -21.080 -22.467 1.00 58.31 87 THR A C 1
ATOM 714 O O . THR A 1 87 ? 60.245 -21.460 -22.040 1.00 58.31 87 THR A O 1
ATOM 717 N N . LEU A 1 88 ? 58.371 -21.874 -23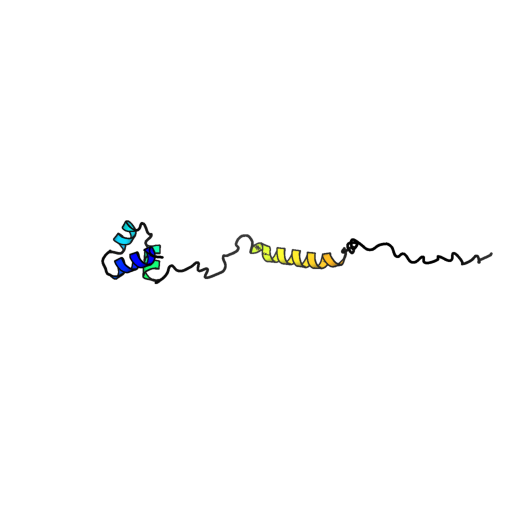.184 1.00 52.72 88 LEU A N 1
ATOM 718 C CA . LEU A 1 88 ? 58.882 -23.030 -23.920 1.00 52.72 88 LEU A CA 1
ATOM 719 C C . LEU A 1 88 ? 58.645 -22.788 -25.411 1.00 52.72 88 LEU A C 1
ATOM 721 O O . LEU A 1 88 ? 57.845 -23.453 -26.064 1.00 52.72 88 LEU A O 1
ATOM 725 N N . LEU A 1 89 ? 59.355 -21.790 -25.951 1.00 52.75 89 LEU A N 1
ATOM 726 C CA . LEU A 1 89 ? 59.755 -21.855 -27.351 1.00 52.75 89 LEU A CA 1
ATOM 727 C C . LEU A 1 89 ? 60.725 -23.039 -27.446 1.00 52.75 89 LEU A C 1
ATOM 729 O O . LEU A 1 89 ? 61.898 -22.908 -27.101 1.00 52.75 89 LEU A O 1
ATOM 733 N N . LEU A 1 90 ? 60.236 -24.199 -27.891 1.00 50.66 90 LEU A N 1
ATOM 734 C CA . LEU A 1 90 ? 61.135 -25.161 -28.514 1.00 50.66 90 LEU A CA 1
ATOM 735 C C . LEU A 1 90 ? 61.826 -24.444 -29.685 1.00 50.66 90 LEU A C 1
ATOM 737 O O . LEU A 1 90 ? 61.146 -23.746 -30.447 1.00 50.66 90 LEU A O 1
ATOM 741 N N . PRO A 1 91 ? 63.152 -24.581 -29.838 1.00 43.47 91 PRO A N 1
ATOM 742 C CA . PRO A 1 91 ? 63.857 -24.004 -30.963 1.00 43.47 91 PRO A CA 1
ATOM 743 C C . PRO A 1 91 ? 63.432 -24.775 -32.211 1.00 43.47 91 PRO A C 1
ATOM 745 O O . PRO A 1 91 ? 63.951 -25.847 -32.506 1.00 43.47 91 PRO A O 1
ATOM 748 N N . ALA A 1 92 ? 62.452 -24.247 -32.942 1.00 45.69 92 ALA A N 1
ATOM 749 C CA . ALA A 1 92 ? 62.263 -24.638 -34.324 1.00 45.69 92 ALA A CA 1
ATOM 750 C C . ALA A 1 92 ? 63.481 -24.103 -35.080 1.00 45.69 92 ALA A C 1
ATOM 752 O O . ALA A 1 92 ? 63.545 -22.927 -35.446 1.00 45.69 92 ALA A O 1
ATOM 753 N N . GLU A 1 93 ? 64.487 -24.966 -35.220 1.00 45.06 93 GLU A N 1
ATOM 754 C CA . GLU A 1 93 ? 65.548 -24.800 -36.193 1.00 45.06 93 GLU A CA 1
ATOM 755 C C . GLU A 1 93 ? 64.912 -24.376 -37.514 1.00 45.06 93 GLU A C 1
ATOM 757 O O . GLU A 1 93 ? 64.028 -25.044 -38.047 1.00 45.06 93 GLU A O 1
ATOM 762 N N . ASN A 1 94 ? 65.322 -23.215 -38.008 1.00 49.53 94 ASN A N 1
ATOM 763 C CA . ASN A 1 94 ? 64.933 -22.736 -39.318 1.00 49.53 94 ASN A CA 1
ATOM 764 C C . ASN A 1 94 ? 66.071 -23.105 -40.276 1.00 49.53 94 ASN A C 1
ATOM 766 O O . ASN A 1 94 ? 67.040 -22.339 -40.369 1.00 49.53 94 ASN A O 1
ATOM 770 N N . PRO A 1 95 ? 66.031 -24.262 -40.967 1.00 43.03 95 PRO A N 1
ATOM 771 C CA . PRO A 1 95 ? 66.981 -24.523 -42.026 1.00 43.03 95 PRO A CA 1
ATOM 772 C C . PRO A 1 95 ? 66.640 -23.596 -43.192 1.00 43.03 95 PRO A C 1
ATOM 774 O O . PRO A 1 95 ? 65.802 -23.890 -44.043 1.00 43.03 95 PRO A O 1
ATOM 777 N N . ARG A 1 96 ? 67.341 -22.461 -43.258 1.00 49.50 96 ARG A N 1
ATOM 778 C CA . ARG A 1 96 ? 67.491 -21.692 -44.494 1.00 49.50 96 ARG A CA 1
ATOM 779 C C . ARG A 1 96 ? 68.215 -22.557 -45.529 1.00 49.50 96 ARG A C 1
ATOM 781 O O . ARG A 1 96 ? 69.433 -22.474 -45.669 1.00 49.50 96 ARG A O 1
ATOM 788 N N . LYS A 1 97 ? 67.474 -23.386 -46.260 1.00 47.81 97 LYS A N 1
ATOM 789 C CA . LYS A 1 97 ? 67.927 -24.056 -47.482 1.00 47.81 97 LYS A CA 1
ATOM 790 C C . LYS A 1 97 ? 66.733 -24.246 -48.411 1.00 47.81 97 LYS A C 1
ATOM 792 O O . LYS A 1 97 ? 65.968 -25.174 -48.218 1.00 47.81 97 LYS A O 1
ATOM 797 N N . HIS A 1 98 ? 66.637 -23.394 -49.421 1.00 39.41 98 HIS A N 1
ATOM 798 C CA . HIS A 1 98 ? 66.397 -23.695 -50.841 1.00 39.41 98 HIS A CA 1
ATOM 799 C C . HIS A 1 98 ? 66.502 -22.315 -51.510 1.00 39.41 98 HIS A C 1
ATOM 801 O O . HIS A 1 98 ? 65.747 -21.411 -51.182 1.00 39.41 98 HIS A O 1
ATOM 807 N N . GLY A 1 99 ? 67.545 -22.003 -52.265 1.00 41.16 99 GLY A N 1
ATOM 808 C CA . GLY A 1 99 ? 68.173 -22.838 -53.275 1.00 41.16 99 GLY A CA 1
ATOM 809 C C . GLY A 1 99 ? 67.942 -22.099 -54.582 1.00 41.16 99 GLY A C 1
ATOM 810 O O . GLY A 1 99 ? 66.810 -22.009 -55.042 1.00 41.16 99 GLY A O 1
ATOM 811 N N . GLU A 1 100 ? 69.004 -21.491 -55.097 1.00 44.59 100 GLU A N 1
ATOM 812 C CA . GLU A 1 100 ? 69.066 -20.929 -56.440 1.00 44.59 100 GLU A CA 1
ATOM 813 C C . GLU A 1 100 ? 68.547 -21.944 -57.460 1.00 44.59 100 GLU A C 1
ATOM 815 O O . GLU A 1 100 ? 68.922 -23.115 -57.395 1.00 44.59 100 GLU A O 1
ATOM 820 N N . GLN A 1 101 ? 67.722 -21.473 -58.396 1.00 47.00 101 GLN A N 1
ATOM 821 C CA . GLN A 1 101 ? 67.701 -21.868 -59.807 1.00 47.00 101 GLN A CA 1
ATOM 822 C C . GLN A 1 101 ? 66.539 -21.140 -60.483 1.00 47.00 101 GLN A C 1
ATOM 824 O O . GLN A 1 101 ? 65.390 -21.418 -60.182 1.00 47.00 101 GLN A O 1
ATOM 829 N N . HIS A 1 102 ? 66.841 -20.183 -61.358 1.00 37.38 102 HIS A N 1
ATOM 830 C CA . HIS A 1 102 ? 66.348 -20.176 -62.736 1.00 37.38 102 HIS A CA 1
ATOM 831 C C . HIS A 1 102 ? 67.179 -19.157 -63.521 1.00 37.38 102 HIS A C 1
ATOM 833 O O . HIS A 1 102 ? 67.104 -17.948 -63.322 1.00 37.38 102 HIS A O 1
ATOM 839 N N . GLN A 1 103 ? 68.041 -19.729 -64.351 1.00 49.03 103 GLN A N 1
ATOM 840 C CA . GLN A 1 103 ? 68.965 -19.099 -65.276 1.00 49.03 103 GLN A CA 1
ATOM 841 C C . GLN A 1 103 ? 68.228 -18.816 -66.597 1.00 49.03 103 GLN A C 1
ATOM 843 O O . GLN A 1 103 ? 67.439 -19.656 -67.037 1.00 49.03 103 GLN A O 1
ATOM 848 N N . ILE A 1 104 ? 68.481 -17.649 -67.198 1.00 39.16 104 ILE A N 1
ATOM 849 C CA . ILE A 1 104 ? 68.343 -17.382 -68.642 1.00 39.16 104 ILE A CA 1
ATOM 850 C C . ILE A 1 104 ? 69.766 -17.258 -69.178 1.00 39.16 104 ILE A C 1
ATOM 852 O O . ILE A 1 104 ? 70.587 -16.636 -68.462 1.00 39.16 104 ILE A O 1
#

pLDDT: mean 75.95, std 18.13, range [37.38, 94.75]

Radius of gyration: 38.79 Å; chains: 1; bounding box: 86×35×94 Å